Protein AF-A0A1J3JAL5-F1 (afdb_monomer_lite)

pLDDT: mean 93.55, std 6.69, range [56.91, 97.25]

Foldseek 3Di:
DPCPPVVVVVCVVCVVCCQPVNADCDDPRGRDHNVVCVVVVQVVCVVVVVDDDDDFDPDFDADPVRDTDTDDDDDDDDDCPPDD

Sequence (84 aa):
QNDKEKLAEAKRLTYLKGFTEGTMLIGEFVGRKVQDIKPIIKKKLIESGEGIVYSEPEKPVMSRSGDECVVALTDQWYITYGES

InterPro domains:
  IPR004493 Leucyl-tRNA synthetase, class Ia, archaeal/eukaryotic cytosolic [PTHR45794] (1-84)
  IPR009008 Valyl/Leucyl/Isoleucyl-tRNA synthetase, editing domain [G3DSA:3.90.740.10] (1-64)
  IPR014729 Rossmann-like alpha/beta/alpha sandwich fold [G3DSA:3.40.50.620] (65-83)

Radius of gyration: 18.7 Å; chains: 1; bounding box: 45×48×30 Å

Secondary structure (DSSP, 8-state):
---HHHHHHHHHHHHHHHHHT-B--SSTTTTSBHHHHHHHHHHHHHHTTS-------SS--B-TTSPBP-----------TT--

Organism: Noccaea caerulescens (NCBI:txid107243)

Structure (mmCIF, N/CA/C/O backbone):
data_AF-A0A1J3JAL5-F1
#
_entry.id   AF-A0A1J3JAL5-F1
#
loop_
_atom_site.group_PDB
_atom_site.id
_atom_site.type_symbol
_atom_site.label_atom_id
_atom_site.label_alt_id
_atom_site.label_comp_id
_atom_site.label_asym_id
_atom_site.label_entity_id
_atom_site.label_seq_id
_atom_site.pdbx_PDB_ins_code
_atom_site.Cartn_x
_atom_site.Cartn_y
_atom_site.Cartn_z
_atom_site.occupancy
_atom_site.B_iso_or_equiv
_atom_site.auth_seq_id
_atom_site.auth_comp_id
_atom_site.auth_asym_id
_atom_site.auth_atom_id
_atom_site.pdbx_PDB_model_num
ATOM 1 N N . GLN A 1 1 ? 5.779 24.899 -2.266 1.00 56.91 1 GLN A N 1
ATOM 2 C CA . GLN A 1 1 ? 5.723 24.296 -0.913 1.00 56.91 1 GLN A CA 1
ATOM 3 C C . GLN A 1 1 ? 7.158 24.113 -0.447 1.00 56.91 1 GLN A C 1
ATOM 5 O O . GLN A 1 1 ? 7.856 23.293 -1.030 1.00 56.91 1 GLN A O 1
ATOM 10 N N . ASN A 1 2 ? 7.617 24.923 0.512 1.00 78.31 2 ASN A N 1
ATOM 11 C CA . ASN A 1 2 ? 9.055 25.092 0.778 1.00 78.31 2 ASN A CA 1
ATOM 12 C C . ASN A 1 2 ? 9.529 24.367 2.056 1.00 78.31 2 ASN A C 1
ATOM 14 O O . ASN A 1 2 ? 10.681 23.954 2.117 1.00 78.31 2 ASN A O 1
ATOM 18 N N . ASP A 1 3 ? 8.645 24.104 3.025 1.00 85.06 3 ASP A N 1
ATOM 19 C CA . ASP A 1 3 ? 8.974 23.377 4.262 1.00 85.06 3 ASP A CA 1
ATOM 20 C C . ASP A 1 3 ? 8.798 21.848 4.123 1.00 85.06 3 ASP A C 1
ATOM 22 O O . ASP A 1 3 ? 7.916 21.249 4.743 1.00 85.06 3 ASP A O 1
ATOM 26 N N . LYS A 1 4 ? 9.625 21.193 3.297 1.00 88.44 4 LYS A N 1
ATOM 27 C CA . LYS A 1 4 ? 9.516 19.741 3.021 1.00 88.44 4 LYS A CA 1
ATOM 28 C C . LYS A 1 4 ? 9.533 18.871 4.286 1.00 88.44 4 LYS A C 1
ATOM 30 O O . LYS A 1 4 ? 8.735 17.944 4.391 1.00 88.44 4 LYS A O 1
ATOM 35 N N . GLU A 1 5 ? 10.399 19.181 5.247 1.00 90.69 5 GLU A N 1
ATOM 36 C CA . GLU A 1 5 ? 10.551 18.396 6.482 1.00 90.69 5 GLU A CA 1
ATOM 37 C C . GLU A 1 5 ? 9.326 18.504 7.392 1.00 90.69 5 GLU A C 1
ATOM 39 O O . GLU A 1 5 ? 8.776 17.492 7.826 1.00 90.69 5 GLU A O 1
ATOM 44 N N . LYS A 1 6 ? 8.830 19.728 7.617 1.00 92.19 6 LYS A N 1
ATOM 45 C CA . LYS A 1 6 ? 7.624 19.953 8.428 1.00 92.19 6 LYS A CA 1
ATOM 46 C C . LYS A 1 6 ? 6.396 19.304 7.790 1.00 92.19 6 LYS A C 1
ATOM 48 O O . LYS A 1 6 ? 5.552 18.763 8.500 1.00 92.19 6 LYS A O 1
ATOM 53 N N . LEU A 1 7 ? 6.304 19.322 6.458 1.00 92.94 7 LEU A N 1
ATOM 54 C CA . LEU A 1 7 ? 5.229 18.654 5.721 1.00 92.94 7 LEU A CA 1
ATOM 55 C C . LEU A 1 7 ? 5.303 17.130 5.847 1.00 92.94 7 LEU A C 1
ATOM 57 O O . LEU A 1 7 ? 4.269 16.490 6.040 1.00 92.94 7 LEU A O 1
ATOM 61 N N . ALA A 1 8 ? 6.501 16.547 5.757 1.00 92.62 8 ALA A N 1
ATOM 62 C CA . ALA A 1 8 ? 6.691 15.111 5.935 1.00 92.62 8 ALA A CA 1
ATOM 63 C C . ALA A 1 8 ? 6.275 14.665 7.345 1.00 92.62 8 ALA A C 1
ATOM 65 O O . ALA A 1 8 ? 5.534 13.689 7.487 1.00 92.62 8 ALA A O 1
ATOM 66 N N . GLU A 1 9 ? 6.675 15.422 8.370 1.00 93.75 9 GLU A N 1
ATOM 67 C CA . GLU A 1 9 ? 6.320 15.113 9.754 1.00 93.75 9 GLU A CA 1
ATOM 68 C C . GLU A 1 9 ? 4.816 15.244 10.008 1.00 93.75 9 GLU A C 1
ATOM 70 O O . GLU A 1 9 ? 4.183 14.323 10.531 1.00 93.75 9 GLU A O 1
ATOM 75 N N . ALA A 1 10 ? 4.211 16.344 9.553 1.00 94.19 10 ALA A N 1
ATOM 76 C CA . ALA A 1 10 ? 2.770 16.541 9.657 1.00 94.19 10 ALA A CA 1
ATOM 77 C C . ALA A 1 10 ? 1.992 15.421 8.945 1.00 94.19 10 ALA A C 1
ATOM 79 O O . ALA A 1 10 ? 1.033 14.887 9.508 1.00 94.19 10 ALA A O 1
ATOM 80 N N . LYS A 1 11 ? 2.421 15.012 7.741 1.00 94.12 11 LYS A N 1
ATOM 81 C CA . LYS A 1 11 ? 1.804 13.910 6.987 1.00 94.12 11 LYS A CA 1
ATOM 82 C C . LYS A 1 11 ? 1.880 12.597 7.760 1.00 94.12 11 LYS A C 1
ATOM 84 O O . LYS A 1 11 ? 0.876 11.898 7.849 1.00 94.12 11 LYS A O 1
ATOM 89 N N . ARG A 1 12 ? 3.038 12.267 8.337 1.00 93.62 12 ARG A N 1
ATOM 90 C CA . ARG A 1 12 ? 3.229 11.033 9.111 1.00 93.62 12 ARG A CA 1
ATOM 91 C C . ARG A 1 12 ? 2.288 10.971 10.316 1.00 93.62 12 ARG A C 1
ATOM 93 O O . ARG A 1 12 ? 1.557 9.993 10.465 1.00 93.62 12 ARG A O 1
ATOM 100 N N . LEU A 1 13 ? 2.280 12.022 11.138 1.00 94.44 13 LEU A N 1
ATOM 101 C CA . LEU A 1 13 ? 1.467 12.086 12.357 1.00 94.44 13 LEU A CA 1
ATOM 102 C C . LEU A 1 13 ? -0.032 12.029 12.045 1.00 94.44 13 LEU A C 1
ATOM 104 O O . LEU A 1 13 ? -0.771 11.251 12.650 1.00 94.44 13 LEU A O 1
ATOM 108 N N . THR A 1 14 ? -0.480 12.829 11.077 1.00 95.44 14 THR A N 1
ATOM 109 C CA . THR A 1 14 ? -1.901 12.892 10.709 1.00 95.44 14 THR A CA 1
ATOM 110 C C . THR A 1 14 ? -2.382 11.620 10.020 1.00 95.44 14 THR A C 1
ATOM 112 O O . THR A 1 14 ? -3.500 11.187 10.289 1.00 95.44 14 THR A O 1
ATOM 115 N N . TYR A 1 15 ? -1.549 10.975 9.196 1.00 94.19 15 TYR A N 1
ATOM 116 C CA . TYR A 1 15 ? -1.901 9.712 8.547 1.00 94.19 15 TYR A CA 1
ATOM 117 C C . TYR A 1 15 ? -2.086 8.583 9.563 1.00 94.19 15 TYR A C 1
ATOM 119 O O . TYR A 1 15 ? -3.098 7.883 9.519 1.00 94.19 15 TYR A O 1
ATOM 127 N N . LEU A 1 16 ? -1.146 8.430 10.504 1.00 93.94 16 LEU A N 1
ATOM 128 C CA . LEU A 1 16 ? -1.239 7.401 11.539 1.00 93.94 16 LEU A CA 1
ATOM 129 C C . LEU A 1 16 ? -2.475 7.619 12.418 1.00 93.94 16 LEU A C 1
ATOM 131 O O . LEU A 1 16 ? -3.279 6.703 12.575 1.00 93.94 16 LEU A O 1
ATOM 135 N N . LYS A 1 17 ? -2.666 8.846 12.917 1.00 95.12 17 LYS A N 1
ATOM 136 C CA . LYS A 1 17 ? -3.818 9.196 13.755 1.00 95.12 17 LYS A CA 1
ATOM 137 C C . LYS A 1 17 ? -5.146 9.031 13.014 1.00 95.12 17 LYS A C 1
ATOM 139 O O . LYS A 1 17 ? -6.112 8.518 13.569 1.00 95.12 17 LYS A O 1
ATOM 144 N N . GLY A 1 18 ? -5.199 9.436 11.746 1.00 95.62 18 GLY A N 1
ATOM 145 C CA . GLY A 1 18 ? -6.380 9.267 10.903 1.00 95.62 18 GLY A CA 1
ATOM 146 C C . GLY A 1 18 ? -6.728 7.798 10.666 1.00 95.62 18 GLY A C 1
ATOM 147 O O . GLY A 1 18 ? -7.904 7.457 10.596 1.00 95.62 18 GLY A O 1
ATOM 148 N N . PHE A 1 19 ? -5.730 6.917 10.592 1.00 93.94 19 PHE A N 1
ATOM 149 C CA . PHE A 1 19 ? -5.966 5.484 10.466 1.00 93.94 19 PHE A CA 1
ATOM 150 C C . PHE A 1 19 ? -6.483 4.859 11.771 1.00 93.94 19 PHE A C 1
ATOM 152 O O . PHE A 1 19 ? -7.468 4.125 11.725 1.00 93.94 19 PHE A O 1
ATOM 159 N N . THR A 1 20 ? -5.861 5.162 12.915 1.00 92.31 20 THR A N 1
ATOM 160 C CA . THR A 1 20 ? -6.178 4.526 14.208 1.00 92.31 20 THR A CA 1
ATOM 161 C C . THR A 1 20 ? -7.414 5.114 14.892 1.00 92.31 20 THR A C 1
ATOM 163 O O . THR A 1 20 ? -8.266 4.388 15.401 1.00 92.31 20 THR A O 1
ATOM 166 N N . GLU A 1 21 ? -7.542 6.440 14.915 1.00 94.62 21 GLU A N 1
ATOM 167 C CA . GLU A 1 21 ? -8.599 7.139 15.655 1.00 94.62 21 GLU A CA 1
ATOM 168 C C . GLU A 1 21 ? -9.724 7.643 14.746 1.00 94.62 21 GLU A C 1
ATOM 170 O O . GLU A 1 21 ? -10.841 7.881 15.224 1.00 94.62 21 GLU A O 1
ATOM 175 N N . GLY A 1 22 ? -9.447 7.782 13.447 1.00 95.94 22 GLY A N 1
ATOM 176 C CA . GLY A 1 22 ? -10.356 8.379 12.478 1.00 95.94 22 GLY A CA 1
ATOM 177 C C . GLY A 1 22 ? -11.697 7.659 12.376 1.00 95.94 22 GLY A C 1
ATOM 178 O O . GLY A 1 22 ? -11.799 6.433 12.467 1.00 95.94 22 GLY A O 1
ATOM 179 N N . THR A 1 23 ? -12.742 8.456 12.167 1.00 96.69 23 THR A N 1
ATOM 180 C CA . THR A 1 23 ? -14.123 7.999 11.993 1.00 96.69 23 THR A CA 1
ATOM 181 C C . THR A 1 23 ? -14.668 8.592 10.703 1.00 96.69 23 THR A C 1
ATOM 183 O O . THR A 1 23 ? -14.429 9.763 10.407 1.00 96.69 23 THR A O 1
ATOM 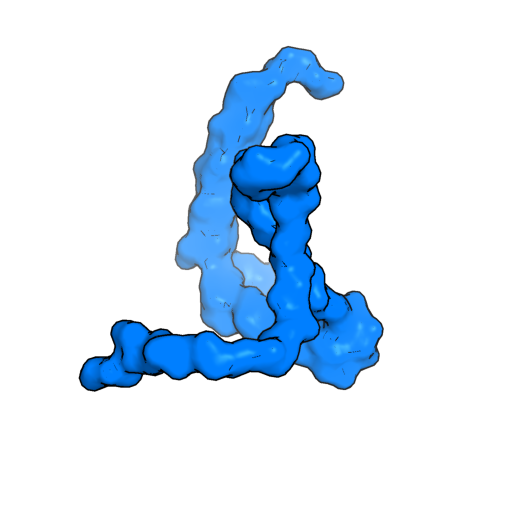186 N N . MET A 1 24 ? -15.377 7.786 9.920 1.00 96.88 24 MET A N 1
ATOM 187 C CA . MET A 1 24 ? -15.987 8.231 8.672 1.00 96.88 24 MET A CA 1
ATOM 188 C C . MET A 1 24 ? -17.087 9.258 8.947 1.00 96.88 24 MET A C 1
ATOM 190 O O . MET A 1 24 ? -17.935 9.051 9.814 1.00 96.88 24 MET A O 1
ATOM 194 N N . LEU A 1 25 ? -17.089 10.344 8.176 1.00 95.31 25 LEU A N 1
ATOM 195 C CA . LEU A 1 25 ? -18.031 11.457 8.348 1.00 95.31 25 LEU A CA 1
ATOM 196 C C . LEU A 1 25 ? -19.112 11.519 7.269 1.00 95.31 25 LEU A C 1
ATOM 198 O O . LEU A 1 25 ? -20.144 12.144 7.482 1.00 95.31 25 LEU A O 1
ATOM 202 N N . ILE A 1 26 ? -18.881 10.886 6.116 1.00 91.94 26 ILE A N 1
ATOM 203 C CA . ILE A 1 26 ? -19.763 10.958 4.946 1.00 91.94 26 ILE A CA 1
ATOM 204 C C . ILE A 1 26 ? -19.951 9.584 4.296 1.00 91.94 26 ILE A C 1
ATOM 206 O O . ILE A 1 26 ? -19.096 8.704 4.418 1.00 91.94 26 ILE A O 1
ATOM 210 N N . GLY A 1 27 ? -21.060 9.430 3.570 1.00 90.50 27 GLY A N 1
ATOM 211 C CA . GLY A 1 27 ? -21.364 8.242 2.775 1.00 90.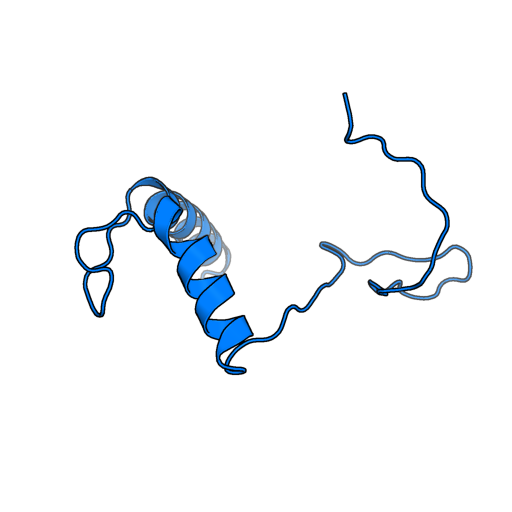50 27 GLY A CA 1
ATOM 212 C C . GLY A 1 27 ? -22.021 7.107 3.561 1.00 90.50 27 GLY A C 1
ATOM 213 O O . GLY A 1 27 ? -22.619 7.303 4.613 1.00 90.50 27 GLY A O 1
ATOM 214 N N . GLU A 1 28 ? -21.919 5.893 3.031 1.00 90.94 28 GLU A N 1
ATOM 215 C CA . GLU A 1 28 ? -22.602 4.709 3.575 1.00 90.94 28 GLU A CA 1
ATOM 216 C C . GLU A 1 28 ? -22.006 4.194 4.902 1.00 90.94 28 GLU A C 1
ATOM 218 O O . GLU A 1 28 ? -22.629 3.397 5.598 1.00 90.94 28 GLU A O 1
ATOM 223 N N . PHE A 1 29 ? -20.798 4.640 5.265 1.00 93.81 29 PHE A N 1
ATOM 224 C CA . PHE A 1 29 ? -20.043 4.126 6.414 1.00 93.81 29 PHE A CA 1
ATOM 225 C C . PHE A 1 29 ? -19.869 5.135 7.555 1.00 93.81 29 PHE A C 1
ATOM 227 O O . PHE A 1 29 ? -18.999 4.945 8.406 1.00 93.81 29 PHE A O 1
ATOM 234 N N . VAL A 1 30 ? -20.671 6.202 7.581 1.00 96.31 30 VAL A N 1
ATOM 235 C CA . VAL A 1 30 ? -20.646 7.248 8.620 1.00 96.31 30 VAL A CA 1
ATOM 236 C C . VAL A 1 30 ? -20.655 6.642 10.027 1.00 9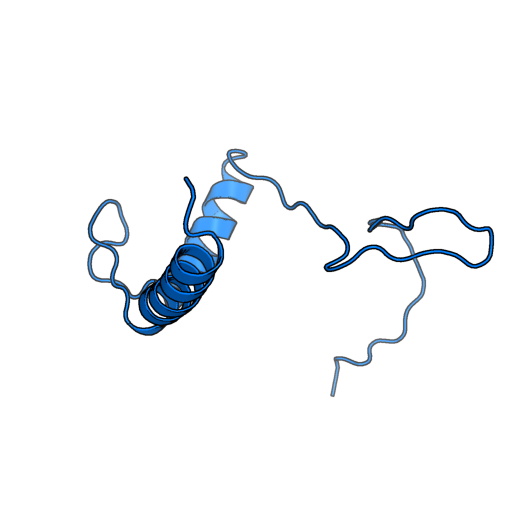6.31 30 VAL A C 1
ATOM 238 O O . VAL A 1 30 ? -21.378 5.689 10.305 1.00 96.31 30 VAL A O 1
ATOM 241 N N . GLY A 1 31 ? -19.834 7.193 10.924 1.00 94.62 31 GLY A N 1
ATOM 242 C CA . GLY A 1 31 ? -19.737 6.756 12.320 1.00 94.62 31 GLY A CA 1
ATOM 243 C C . GLY A 1 31 ? -18.863 5.518 12.548 1.00 94.62 31 GLY A C 1
ATOM 244 O O . GLY A 1 31 ? -18.563 5.195 13.696 1.00 94.62 31 GLY A O 1
ATOM 245 N N . ARG A 1 32 ? -18.398 4.841 11.489 1.00 95.75 32 ARG A N 1
ATOM 246 C CA . ARG A 1 32 ? -17.485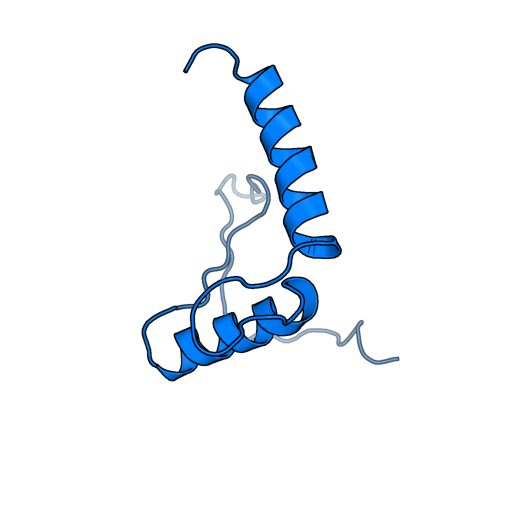 3.691 11.601 1.00 95.75 32 ARG A CA 1
ATOM 247 C C . ARG A 1 32 ? -16.017 4.113 11.597 1.00 95.75 32 ARG A C 1
ATOM 249 O O . ARG A 1 32 ? -15.649 5.126 10.998 1.00 95.75 32 ARG A O 1
ATOM 256 N N . LYS A 1 33 ? -15.165 3.308 12.240 1.00 97.12 33 LYS A N 1
ATOM 257 C CA . LYS A 1 33 ? -13.713 3.519 12.275 1.00 97.12 33 LYS A CA 1
ATOM 258 C C . LYS A 1 33 ? -13.076 3.322 10.899 1.00 97.12 33 LYS A C 1
ATOM 260 O O . LYS A 1 33 ? -13.426 2.399 10.162 1.00 97.12 33 LYS A O 1
ATOM 265 N N . VAL A 1 34 ? -12.107 4.182 10.577 1.00 95.62 34 VAL A N 1
ATOM 266 C CA . VAL A 1 34 ? -11.369 4.152 9.302 1.00 95.62 34 VAL A CA 1
ATOM 267 C C . VAL A 1 34 ? -10.616 2.832 9.127 1.00 95.62 34 VAL A C 1
ATOM 269 O O . VAL A 1 34 ? -10.642 2.260 8.038 1.00 95.62 34 VAL A O 1
ATOM 272 N N . GLN A 1 35 ? -9.988 2.323 10.189 1.00 95.69 35 GLN A N 1
ATOM 273 C CA . GLN A 1 35 ? -9.257 1.054 10.168 1.00 95.69 35 GLN A CA 1
ATOM 274 C C . GLN A 1 35 ? -10.122 -0.122 9.694 1.00 95.69 35 GLN A C 1
ATOM 276 O O . GLN A 1 35 ? -9.694 -0.876 8.820 1.00 95.69 35 GLN A O 1
ATOM 281 N N . ASP A 1 36 ? -11.346 -0.235 10.210 1.00 94.75 36 ASP A N 1
ATOM 282 C CA . ASP A 1 36 ? -12.253 -1.346 9.897 1.00 94.75 36 ASP A CA 1
ATOM 283 C C . ASP A 1 36 ? -12.813 -1.245 8.478 1.00 94.75 36 ASP A C 1
ATOM 285 O O . ASP A 1 36 ? -13.061 -2.251 7.813 1.00 94.75 36 ASP A O 1
ATOM 289 N N . ILE A 1 37 ? -13.046 -0.016 8.011 1.00 96.44 37 ILE A N 1
ATOM 290 C CA . ILE A 1 37 ? -13.745 0.217 6.750 1.00 96.44 37 ILE A CA 1
ATOM 291 C C . ILE A 1 37 ? -12.822 0.294 5.539 1.00 96.44 37 ILE A C 1
ATOM 293 O O . ILE A 1 37 ? -13.238 -0.037 4.430 1.00 96.44 37 ILE A O 1
ATOM 297 N N . LYS A 1 38 ? -11.561 0.691 5.725 1.00 94.12 38 LYS A N 1
ATOM 298 C CA . LYS A 1 38 ? -10.572 0.777 4.645 1.00 94.12 38 LYS A CA 1
ATOM 299 C C . LYS A 1 38 ? -10.481 -0.504 3.791 1.00 94.12 38 LYS A C 1
ATOM 301 O O . LYS A 1 38 ? -10.505 -0.362 2.566 1.00 94.12 38 LYS A O 1
ATOM 306 N N . PRO A 1 39 ? -10.425 -1.734 4.350 1.00 95.69 39 PRO A N 1
ATOM 307 C CA . PRO A 1 39 ? -10.431 -2.950 3.530 1.00 95.69 39 PRO A CA 1
ATOM 308 C C . PRO A 1 39 ? -11.757 -3.167 2.783 1.00 95.69 39 PRO A C 1
ATOM 310 O O . PRO A 1 39 ? -11.743 -3.637 1.648 1.00 95.69 39 PRO A O 1
ATOM 313 N N . ILE A 1 40 ? -12.890 -2.781 3.379 1.00 95.81 40 ILE A N 1
ATOM 314 C CA . ILE A 1 40 ? -14.225 -2.920 2.776 1.00 95.81 40 ILE A CA 1
ATOM 315 C C 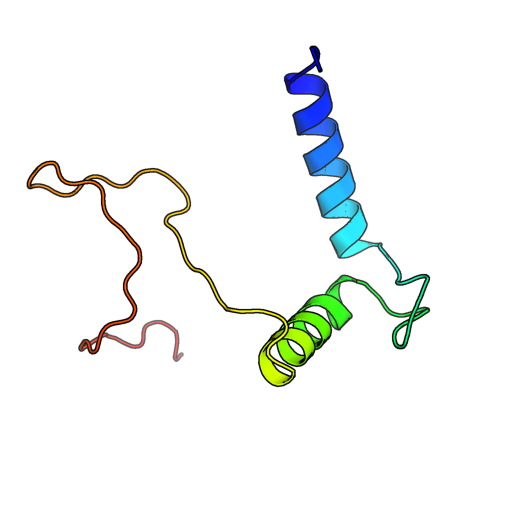. ILE A 1 40 ? -14.370 -1.979 1.575 1.00 95.81 40 ILE A C 1
ATOM 317 O O . ILE A 1 40 ? -14.778 -2.416 0.502 1.00 95.81 40 ILE A O 1
ATOM 321 N N . ILE A 1 41 ? -13.974 -0.711 1.723 1.00 95.25 41 ILE A N 1
ATOM 322 C CA . ILE A 1 41 ? -13.994 0.273 0.630 1.00 95.25 41 ILE A CA 1
ATOM 323 C C . ILE A 1 41 ? -13.060 -0.167 -0.498 1.00 95.25 41 ILE A C 1
ATOM 325 O O . ILE A 1 41 ? -13.458 -0.135 -1.658 1.00 95.25 41 ILE A O 1
ATOM 329 N N . LYS A 1 42 ? -11.845 -0.637 -0.170 1.00 96.00 42 LYS A N 1
ATOM 330 C CA . LYS A 1 42 ? -10.913 -1.175 -1.173 1.00 96.00 42 LYS A CA 1
ATOM 331 C C . LYS A 1 42 ? -11.566 -2.297 -1.984 1.00 96.00 42 LYS A C 1
ATOM 333 O O . LYS A 1 42 ? -11.495 -2.272 -3.207 1.00 96.00 42 LYS A O 1
ATOM 338 N N . LYS A 1 43 ? -12.209 -3.257 -1.312 1.00 96.50 43 LYS A N 1
ATOM 339 C CA . LYS A 1 43 ? -12.914 -4.364 -1.970 1.00 96.50 43 LYS A CA 1
ATOM 340 C C . LYS A 1 43 ? -14.049 -3.856 -2.867 1.00 96.50 43 LYS A C 1
ATOM 342 O O . LYS A 1 43 ? -14.096 -4.239 -4.028 1.00 96.50 43 LYS A O 1
ATOM 347 N N . LYS A 1 44 ? -14.881 -2.934 -2.372 1.00 96.06 44 LYS A N 1
ATOM 348 C CA . LYS A 1 44 ? -15.990 -2.342 -3.136 1.00 96.06 44 LYS A CA 1
ATOM 349 C C . LYS A 1 44 ? -15.520 -1.622 -4.406 1.00 96.06 44 LYS A C 1
ATOM 351 O O . LYS A 1 44 ? -16.136 -1.783 -5.455 1.00 96.06 44 LYS A O 1
ATOM 356 N N . LEU A 1 45 ? -14.426 -0.861 -4.332 1.00 96.69 45 LEU A N 1
ATOM 357 C CA . LEU A 1 45 ? -13.843 -0.180 -5.497 1.00 96.69 45 LEU A CA 1
ATOM 358 C C . LEU A 1 45 ? -13.325 -1.177 -6.542 1.00 96.69 45 LEU A C 1
ATOM 360 O O . LEU A 1 45 ? -13.511 -0.969 -7.734 1.00 96.69 45 LEU A O 1
ATOM 364 N N . ILE A 1 46 ? -12.716 -2.281 -6.104 1.00 97.19 46 ILE A N 1
ATOM 365 C CA . ILE A 1 46 ? -12.254 -3.337 -7.016 1.00 97.19 46 ILE A CA 1
ATOM 366 C C . ILE A 1 46 ? -13.447 -4.047 -7.672 1.00 97.19 46 ILE A C 1
ATOM 368 O O . ILE A 1 46 ? -13.462 -4.225 -8.885 1.00 97.19 46 ILE A O 1
ATOM 372 N N . GLU A 1 47 ? -14.463 -4.422 -6.891 1.00 96.94 47 GLU A N 1
ATOM 373 C CA . GLU A 1 47 ? -15.651 -5.137 -7.386 1.00 96.94 47 GLU A CA 1
ATOM 374 C C . GLU A 1 47 ? -16.510 -4.295 -8.338 1.00 96.94 47 GLU A C 1
ATOM 376 O O . GLU A 1 47 ? -17.116 -4.835 -9.259 1.00 96.94 47 GLU A O 1
ATOM 381 N N . SER A 1 48 ? -16.545 -2.975 -8.142 1.00 97.12 48 SER A N 1
ATOM 382 C CA . SER A 1 48 ? -17.232 -2.034 -9.040 1.00 97.12 48 SER A CA 1
ATOM 383 C C . SER A 1 48 ? -16.414 -1.655 -10.280 1.00 97.12 48 SER A C 1
ATOM 385 O O . SER A 1 48 ? -16.939 -0.987 -11.167 1.00 97.12 48 SER A O 1
ATOM 387 N N . GLY A 1 49 ? -15.145 -2.071 -10.366 1.00 96.38 49 GLY A N 1
ATOM 388 C CA . GLY A 1 49 ? -14.237 -1.687 -11.450 1.00 96.38 49 GLY A CA 1
ATOM 389 C C . GLY A 1 49 ? -13.718 -0.244 -11.363 1.00 96.38 49 GLY A C 1
ATOM 390 O O . GLY A 1 49 ? -13.062 0.222 -12.290 1.00 96.38 49 GLY A O 1
ATOM 391 N N . GLU A 1 50 ? -13.977 0.463 -10.260 1.00 96.88 50 GLU A N 1
ATOM 392 C CA . GLU A 1 50 ? -13.520 1.839 -10.005 1.00 96.88 50 GLU A CA 1
ATOM 393 C C . GLU A 1 50 ? -12.097 1.901 -9.420 1.00 96.88 50 GLU A C 1
ATOM 395 O O . GLU A 1 50 ? -11.514 2.977 -9.276 1.00 96.88 50 GLU A O 1
ATOM 400 N N . GLY A 1 51 ? -11.519 0.750 -9.071 1.00 96.06 51 GLY A N 1
ATOM 401 C CA . GLY A 1 51 ? -10.160 0.635 -8.560 1.00 96.06 51 GLY A CA 1
ATOM 402 C C . GLY A 1 51 ? -9.463 -0.632 -9.037 1.00 96.06 51 GLY A C 1
ATOM 403 O O . GLY A 1 51 ? -10.085 -1.671 -9.240 1.00 96.06 51 GLY A O 1
ATOM 404 N N . ILE A 1 52 ? -8.141 -0.553 -9.165 1.00 95.88 52 ILE A N 1
ATOM 405 C CA . ILE A 1 52 ? -7.283 -1.692 -9.500 1.00 95.88 52 ILE A CA 1
ATOM 406 C C . ILE A 1 52 ? -6.222 -1.891 -8.422 1.00 95.88 52 ILE A C 1
ATOM 408 O O . ILE A 1 52 ? -5.824 -0.953 -7.727 1.00 95.88 52 ILE A O 1
ATOM 412 N N . VAL A 1 53 ? -5.751 -3.128 -8.276 1.00 95.69 53 VAL A N 1
ATOM 413 C CA . VAL A 1 53 ? -4.592 -3.420 -7.433 1.00 95.69 53 VAL A CA 1
ATOM 414 C C . VAL A 1 53 ? -3.336 -3.157 -8.250 1.00 95.69 53 VAL A C 1
ATOM 416 O O . VAL A 1 53 ? -3.106 -3.800 -9.267 1.00 95.69 53 VAL A O 1
ATOM 419 N N . TYR A 1 54 ? -2.525 -2.217 -7.781 1.00 96.25 54 TYR A N 1
ATOM 420 C CA . TYR A 1 54 ? -1.205 -1.923 -8.321 1.00 96.25 54 TYR A CA 1
ATOM 421 C C . TYR A 1 54 ? -0.147 -2.280 -7.275 1.00 96.25 54 TYR A C 1
ATOM 423 O O . TYR A 1 54 ? -0.383 -2.144 -6.072 1.00 96.25 54 TYR A O 1
ATOM 431 N N . SER A 1 55 ? 0.988 -2.808 -7.722 1.00 96.19 55 SER A N 1
ATOM 432 C CA . SER A 1 55 ? 2.081 -3.251 -6.858 1.00 96.19 55 SER A CA 1
ATOM 433 C C . SER A 1 55 ? 3.404 -2.730 -7.397 1.00 96.19 55 SER A C 1
ATOM 435 O O . SER A 1 55 ? 3.673 -2.844 -8.589 1.00 96.19 55 SER A O 1
ATOM 437 N N . GLU A 1 56 ? 4.221 -2.178 -6.506 1.00 95.88 56 GLU A N 1
ATOM 438 C CA . GLU A 1 56 ? 5.529 -1.608 -6.818 1.00 95.88 56 GLU A CA 1
ATOM 439 C C . GLU A 1 56 ? 6.536 -1.930 -5.704 1.00 95.88 56 GLU A C 1
ATOM 441 O O . GLU A 1 56 ? 6.125 -2.172 -4.562 1.00 95.88 56 GLU A O 1
ATOM 446 N N . PRO A 1 57 ? 7.846 -1.953 -6.003 1.00 96.44 57 PRO A N 1
ATOM 447 C CA . PRO A 1 57 ? 8.871 -2.051 -4.972 1.00 96.44 57 PRO A CA 1
ATOM 448 C C . PRO A 1 57 ? 8.812 -0.845 -4.022 1.00 96.44 57 PRO A C 1
ATOM 450 O O . PRO A 1 57 ? 8.702 0.292 -4.467 1.00 96.44 57 PRO A O 1
ATOM 453 N N . GLU A 1 58 ? 8.943 -1.067 -2.708 1.00 93.50 58 GLU A N 1
ATOM 454 C CA . GLU A 1 58 ? 8.941 0.028 -1.715 1.00 93.50 58 GLU A CA 1
ATOM 455 C C . GLU A 1 58 ? 10.097 1.023 -1.940 1.00 93.50 58 GLU A C 1
ATOM 457 O O . GLU A 1 58 ? 9.995 2.213 -1.640 1.00 93.50 58 GLU A O 1
ATOM 462 N N . LYS A 1 59 ? 11.220 0.520 -2.457 1.00 94.94 59 LYS A N 1
ATOM 463 C CA . LYS A 1 59 ? 12.428 1.273 -2.808 1.00 94.94 59 LYS A CA 1
ATOM 464 C C . LYS A 1 59 ? 12.994 0.717 -4.116 1.00 94.94 59 LYS A C 1
ATOM 466 O O . LYS A 1 59 ? 12.714 -0.444 -4.415 1.00 94.94 59 LYS A O 1
ATOM 471 N N . PRO A 1 60 ? 13.826 1.477 -4.849 1.00 95.75 60 PRO A N 1
ATOM 472 C CA . PRO A 1 60 ? 14.506 0.964 -6.034 1.00 95.75 60 PRO A CA 1
ATOM 473 C C . PRO A 1 60 ? 15.287 -0.315 -5.712 1.00 95.75 60 PRO A C 1
ATOM 475 O O . PRO A 1 60 ? 16.078 -0.350 -4.765 1.00 95.75 60 PRO A O 1
ATOM 478 N N . VAL A 1 61 ? 15.049 -1.366 -6.493 1.00 96.62 61 VAL A N 1
ATOM 479 C CA . VAL A 1 61 ? 15.733 -2.657 -6.373 1.00 96.62 61 VAL A CA 1
ATOM 480 C C . VAL A 1 61 ? 16.496 -2.891 -7.665 1.00 96.62 61 VAL A C 1
ATOM 482 O O . VAL A 1 61 ? 15.909 -2.843 -8.737 1.00 96.62 61 VAL A O 1
ATOM 485 N N . MET A 1 62 ? 17.794 -3.165 -7.563 1.00 97.25 62 MET A N 1
ATOM 486 C CA . MET A 1 62 ? 18.644 -3.437 -8.722 1.00 97.25 62 MET A CA 1
ATOM 487 C C . MET A 1 62 ? 18.955 -4.928 -8.807 1.00 97.25 62 MET A C 1
ATOM 489 O O . MET A 1 62 ? 19.381 -5.548 -7.827 1.00 97.25 62 MET A O 1
ATOM 493 N N . SER A 1 63 ? 18.752 -5.504 -9.985 1.00 96.75 63 SER A N 1
ATOM 494 C CA . SER A 1 63 ? 19.160 -6.868 -10.303 1.00 96.75 63 SER A CA 1
ATOM 495 C C . SER A 1 63 ? 20.684 -6.978 -10.428 1.00 96.75 63 SER A C 1
ATOM 497 O O . SER A 1 63 ? 21.409 -5.986 -10.524 1.00 96.75 63 SER A O 1
ATOM 499 N N . ARG A 1 64 ? 21.196 -8.213 -10.477 1.00 97.25 64 ARG A N 1
ATOM 500 C CA . ARG A 1 64 ? 22.632 -8.455 -10.700 1.00 97.25 64 ARG A CA 1
ATOM 501 C C . ARG A 1 64 ? 23.096 -8.077 -12.108 1.00 97.25 64 ARG A C 1
ATOM 503 O O . ARG A 1 64 ? 24.278 -7.800 -12.275 1.00 97.25 64 ARG A O 1
ATOM 510 N N . SER A 1 65 ? 22.198 -8.076 -13.094 1.00 95.88 65 SER A N 1
ATOM 511 C CA . SER A 1 65 ? 22.487 -7.603 -14.453 1.00 95.88 65 SER A CA 1
ATOM 512 C C . SER A 1 65 ? 22.525 -6.076 -14.554 1.00 95.88 65 SER A C 1
ATOM 514 O O . SER A 1 65 ? 22.969 -5.556 -15.571 1.00 95.88 65 SER A O 1
ATOM 516 N N . GLY A 1 66 ? 22.124 -5.359 -13.498 1.00 95.19 66 GLY A N 1
ATOM 517 C CA . GLY A 1 66 ? 22.069 -3.899 -13.482 1.00 95.19 66 GLY A CA 1
ATOM 518 C C . GLY A 1 66 ? 20.718 -3.323 -13.909 1.00 95.19 66 GLY A C 1
ATOM 519 O O . GLY A 1 66 ? 20.589 -2.106 -13.964 1.00 95.19 66 GLY A O 1
ATOM 520 N N . ASP A 1 67 ? 19.713 -4.164 -14.160 1.00 95.94 67 ASP A N 1
ATOM 521 C CA . ASP A 1 67 ? 18.348 -3.728 -14.471 1.00 95.94 67 ASP A CA 1
ATOM 522 C C . ASP A 1 67 ? 17.576 -3.369 -13.194 1.00 95.94 67 ASP A C 1
ATOM 524 O O . ASP A 1 67 ? 17.723 -4.049 -12.172 1.00 95.94 67 ASP A O 1
ATOM 528 N N . GLU A 1 68 ? 16.732 -2.338 -13.258 1.00 96.81 68 GLU A N 1
ATOM 529 C CA . GLU A 1 68 ? 15.800 -1.984 -12.182 1.00 96.81 68 GLU A CA 1
ATOM 530 C C . GLU A 1 68 ? 14.640 -2.989 -12.135 1.00 96.81 68 GLU A C 1
ATOM 532 O O . GLU A 1 68 ? 13.959 -3.247 -13.129 1.00 96.81 68 GLU A O 1
ATOM 537 N N . CYS A 1 69 ? 14.431 -3.594 -10.971 1.00 96.69 69 CYS A N 1
ATOM 538 C CA . CYS A 1 69 ? 13.419 -4.617 -10.768 1.00 96.69 69 CYS A CA 1
ATOM 539 C C . CYS A 1 69 ? 12.019 -4.011 -10.635 1.00 96.69 69 CYS A C 1
ATOM 541 O O . CYS A 1 69 ? 11.824 -2.950 -10.045 1.00 96.69 69 CYS A O 1
ATOM 543 N N . VAL A 1 70 ? 11.027 -4.779 -11.079 1.00 96.44 70 VAL A N 1
ATOM 544 C CA . VAL A 1 70 ? 9.598 -4.475 -10.945 1.00 96.44 70 VAL A CA 1
ATOM 545 C C . VAL A 1 70 ? 8.879 -5.607 -10.215 1.00 96.44 70 VAL A C 1
ATOM 547 O O . VAL A 1 70 ? 9.393 -6.723 -10.122 1.00 96.44 70 VAL A O 1
ATOM 550 N N . VAL A 1 71 ? 7.677 -5.338 -9.701 1.00 96.69 71 VAL A N 1
ATOM 551 C CA . VAL A 1 71 ? 6.804 -6.393 -9.171 1.00 96.69 71 VAL A CA 1
ATOM 552 C C . VAL A 1 71 ? 6.024 -7.005 -10.328 1.00 96.69 71 VAL A C 1
ATOM 554 O O . VAL A 1 71 ? 5.332 -6.295 -11.054 1.00 96.69 71 VAL A O 1
ATOM 557 N N . ALA A 1 72 ? 6.124 -8.323 -10.486 1.00 96.06 72 ALA A N 1
ATOM 558 C CA . ALA A 1 72 ? 5.404 -9.070 -11.507 1.00 96.06 72 ALA A CA 1
ATOM 559 C C . ALA A 1 72 ? 4.491 -10.114 -10.855 1.00 96.06 72 ALA A C 1
ATOM 561 O O . ALA A 1 72 ? 4.895 -10.814 -9.927 1.00 96.06 72 ALA A O 1
ATOM 562 N N . LEU A 1 73 ? 3.257 -10.211 -11.350 1.00 95.75 73 LEU A N 1
ATOM 563 C CA . LEU A 1 73 ? 2.347 -11.302 -11.020 1.00 95.75 73 LEU A CA 1
ATOM 564 C C . LE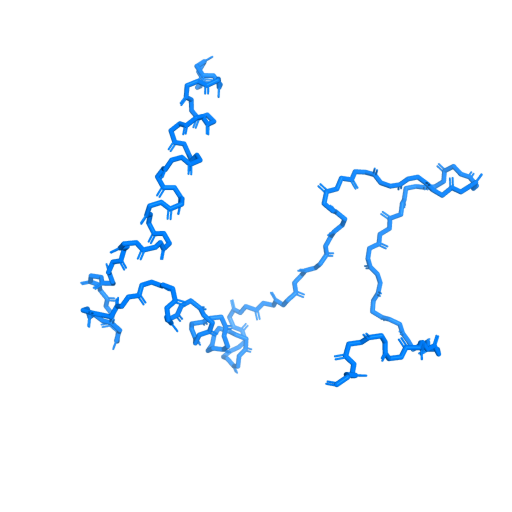U A 1 73 ? 2.562 -12.418 -12.044 1.00 95.75 73 LEU A C 1
ATOM 566 O O . LEU A 1 73 ? 2.107 -12.308 -13.181 1.00 95.75 73 LEU A O 1
ATOM 570 N N . THR A 1 74 ? 3.293 -13.457 -11.650 1.00 96.19 74 THR A N 1
ATOM 571 C CA . THR A 1 74 ? 3.684 -14.566 -12.530 1.00 96.19 74 THR A CA 1
ATOM 572 C C . THR A 1 74 ? 3.428 -15.909 -11.874 1.00 96.19 74 THR A C 1
ATOM 574 O O . THR A 1 74 ? 3.564 -16.044 -10.657 1.00 96.19 74 THR A O 1
ATOM 577 N N . ASP A 1 75 ? 3.132 -16.919 -12.688 1.00 96.56 75 ASP A N 1
ATOM 578 C CA . ASP A 1 75 ? 3.074 -18.300 -12.222 1.00 96.56 75 ASP A CA 1
ATOM 579 C C . ASP A 1 75 ? 4.465 -18.750 -11.764 1.00 96.56 75 ASP A C 1
ATOM 581 O O . ASP A 1 75 ? 5.444 -18.674 -12.509 1.00 96.56 75 ASP A O 1
ATOM 585 N N . GLN A 1 76 ? 4.563 -19.202 -10.515 1.00 95.88 76 GLN A N 1
ATOM 586 C CA . GLN A 1 76 ? 5.823 -19.622 -9.914 1.00 95.88 76 GLN A CA 1
ATOM 587 C C . GLN A 1 76 ? 5.596 -20.658 -8.815 1.00 95.88 76 GLN A C 1
ATOM 589 O O . GLN A 1 76 ? 4.600 -20.620 -8.094 1.00 95.88 76 GLN A O 1
ATOM 594 N N . TRP A 1 77 ? 6.564 -21.554 -8.642 1.00 96.12 77 TRP A N 1
ATOM 595 C CA . TRP A 1 77 ? 6.623 -22.428 -7.474 1.00 96.12 77 TRP A CA 1
ATOM 596 C C . TRP A 1 77 ? 7.193 -21.651 -6.286 1.00 96.12 77 TRP A C 1
ATOM 598 O O . TRP A 1 77 ? 8.217 -20.980 -6.415 1.00 96.12 77 TRP A O 1
ATOM 608 N N . TYR A 1 78 ? 6.546 -21.740 -5.126 1.00 93.88 78 TYR A N 1
ATOM 609 C CA . TYR A 1 78 ? 6.980 -21.069 -3.901 1.00 93.88 78 TYR A CA 1
ATOM 610 C C . TYR A 1 78 ? 6.736 -21.953 -2.674 1.00 93.88 78 TYR A C 1
ATOM 612 O O . TYR A 1 78 ? 5.939 -22.887 -2.713 1.00 93.88 78 TYR A O 1
ATOM 620 N N . ILE A 1 79 ? 7.441 -21.659 -1.580 1.00 95.19 79 ILE A N 1
ATOM 621 C CA . ILE A 1 79 ? 7.263 -22.327 -0.284 1.00 95.19 79 ILE A CA 1
ATOM 622 C C . ILE A 1 79 ? 6.276 -21.502 0.554 1.00 95.19 79 ILE A C 1
ATOM 624 O O . ILE A 1 79 ? 6.425 -20.283 0.666 1.00 95.19 79 ILE A O 1
ATOM 628 N N . THR A 1 80 ? 5.276 -22.149 1.155 1.00 92.25 80 THR A N 1
ATOM 629 C CA . THR A 1 80 ? 4.232 -21.509 1.973 1.00 92.25 80 THR A CA 1
ATOM 630 C C . THR A 1 80 ? 4.716 -21.199 3.393 1.00 92.25 80 THR A C 1
ATOM 632 O O . THR A 1 80 ? 4.276 -21.788 4.371 1.00 92.25 80 THR A O 1
ATOM 635 N N . TYR A 1 81 ? 5.604 -20.213 3.540 1.00 91.25 81 TYR A N 1
ATOM 636 C CA . TYR A 1 81 ? 6.116 -19.800 4.860 1.00 91.25 81 TYR A CA 1
ATOM 637 C C . TYR A 1 81 ? 5.060 -19.215 5.819 1.00 91.25 81 TYR A C 1
ATOM 639 O O . TYR A 1 81 ? 5.351 -19.038 6.997 1.00 91.25 81 TYR A O 1
ATOM 647 N N . GLY A 1 82 ? 3.871 -18.858 5.323 1.00 88.62 82 GLY A N 1
ATOM 648 C CA . GLY A 1 82 ? 2.799 -18.239 6.113 1.00 88.62 82 GLY A CA 1
ATOM 649 C C . GLY A 1 82 ? 1.795 -19.220 6.723 1.00 88.62 82 GLY A C 1
ATOM 650 O O . GLY A 1 82 ? 0.936 -18.786 7.485 1.00 88.62 82 GLY A O 1
ATOM 651 N N . GLU A 1 83 ? 1.876 -20.509 6.389 1.00 70.75 83 GLU A N 1
ATOM 652 C CA . GLU A 1 83 ? 1.027 -21.547 6.975 1.00 70.75 83 GLU A CA 1
ATOM 653 C C . GLU A 1 83 ? 1.779 -22.197 8.145 1.00 70.75 83 GLU A C 1
ATOM 655 O O . GLU A 1 83 ? 2.688 -23.003 7.948 1.00 70.75 83 GLU A O 1
ATOM 660 N N . SER A 1 84 ? 1.413 -21.807 9.370 1.00 60.00 84 SER A N 1
ATOM 661 C CA . SER A 1 84 ? 1.758 -22.509 10.618 1.00 60.00 84 SER A CA 1
ATOM 662 C C . SER A 1 84 ? 0.551 -22.574 11.539 1.00 60.00 84 SER A C 1
ATOM 664 O O . SER A 1 84 ? -0.263 -21.623 11.491 1.00 60.00 84 SER A O 1
#